Protein AF-A0A068TX64-F1 (afdb_monomer)

Organism: Coffea canephora (NCBI:txid49390)

Solvent-accessible surface area (backbone atoms only — not comparable to full-atom values): 6643 Å² total; per-residue (Å²): 138,82,92,82,82,86,78,78,76,77,75,73,79,72,78,75,86,74,87,42,71,70,55,46,55,48,47,52,52,33,27,55,75,42,72,25,77,84,64,37,46,38,65,58,41,45,63,66,58,66,49,86,90,59,48,49,66,61,39,42,62,49,50,53,53,52,45,54,50,45,71,77,55,39,82,64,64,81,78,73,66,66,94,55,57,65,58,58,55,48,50,54,51,44,55,49,48,51,54,55,49,57,58,62,76,74,108

InterPro domains:
  IPR001005 SANT/Myb domain [PF00249] (16-67)
  IPR006447 Myb domain, plants [TIGR01557] (14-70)
  IPR009057 Homedomain-like superfamily [SSF46689] (12-71)
  IPR046955 Myb family transcription factor PHR1-like [PTHR31499] (13-71)

Mean predicted aligned error: 12.8 Å

Foldseek 3Di:
DDDDDDPPPPPPVLPDDQCDPVNVVLLQVQQVVQVHLVSDQLVSSCVSSVDPSDDSVNSVVVSVVVVVCCVVPNPVVPPPDPVPVVVVSCVVVVVVVVVVVVVVVVD

Secondary structure (DSSP, 8-state):
--------------PPPP--HHHHHHHHHHHHHTTSTTT--HHHHHHHH--TT--HHHHHHHHHHHHHHHHHH-GGGGTS-GGGHHHHHHHHHHHHHHHHHHHHS--

Radius of gyration: 17.98 Å; Cα contacts (8 Å, |Δi|>4): 45; chains: 1; bounding box: 28×44×61 Å

Sequence (107 aa):
MEAKYGGQVQGKKKFRLKWTKLLHDCFVKAVNQLGGAYEATPKDIVKVMGIKEITTDHIKSYLQKYRLSQEVYGAAYTKAAWSGSRMMLEAIQEKEQRRNLARQMNG

Nearest PDB structures (foldseek):
  6j4r-assembly2_C  TM=9.899E-01  e=6.076E-05  Arabidopsis thaliana
  6j5b-assembly2_C  TM=9.929E-01  e=1.018E-04  Ara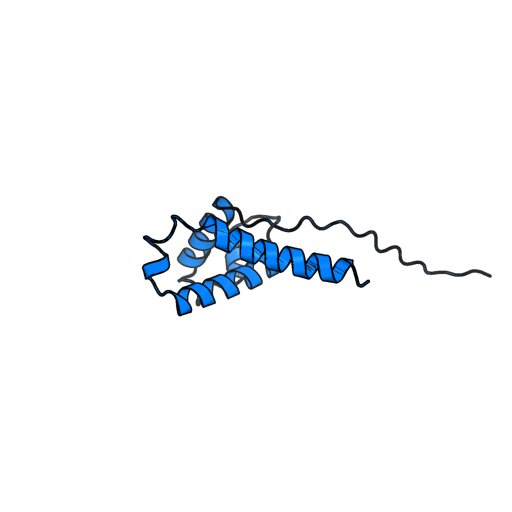bidopsis thaliana
  6j4k-assembly1_A  TM=9.930E-01  e=1.078E-04  Arabidopsis thaliana
  7d3t-assembly1_B  TM=9.830E-01  e=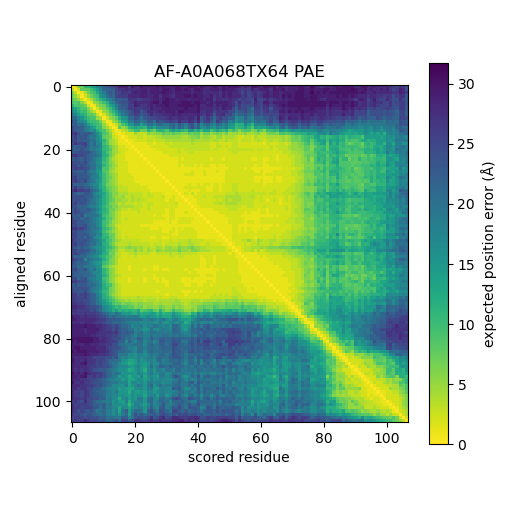1.520E-04  Oryza sativa Indica Group
  7e40-assembly1_A  TM=6.210E-01  e=3.842E-05  Oryza sativa Japonica Group

Structure (mmCIF, N/CA/C/O backbone):
data_AF-A0A068TX64-F1
#
_entry.id   AF-A0A068TX64-F1
#
loop_
_atom_site.group_PDB
_atom_site.id
_atom_site.type_symbol
_atom_site.label_atom_id
_atom_site.label_alt_id
_atom_site.label_comp_id
_atom_site.label_asym_id
_atom_site.label_entity_id
_atom_site.label_seq_id
_atom_site.pdbx_PDB_ins_code
_atom_site.Cartn_x
_atom_site.Cartn_y
_atom_site.Cartn_z
_atom_site.occupancy
_atom_site.B_iso_or_equiv
_atom_site.auth_seq_id
_atom_site.auth_comp_id
_atom_site.auth_asym_id
_atom_site.auth_atom_id
_atom_site.pdbx_PDB_model_num
ATOM 1 N N . MET A 1 1 ? -0.500 26.558 45.893 1.00 41.28 1 MET A N 1
ATOM 2 C CA . MET A 1 1 ? -1.458 26.629 44.768 1.00 41.28 1 MET A CA 1
ATOM 3 C C . MET A 1 1 ? -0.681 26.254 43.512 1.00 41.28 1 MET A C 1
ATOM 5 O O . MET A 1 1 ? 0.092 27.062 43.033 1.00 41.28 1 MET A O 1
ATOM 9 N N . GLU A 1 2 ? -0.447 24.962 43.305 1.00 38.19 2 GLU A N 1
ATOM 10 C CA . GLU A 1 2 ? -1.242 24.000 42.512 1.00 38.19 2 GLU A CA 1
ATOM 11 C C . GLU A 1 2 ? -0.746 23.938 41.052 1.00 38.19 2 GLU A C 1
ATOM 13 O O . GLU A 1 2 ? -0.898 24.877 40.279 1.00 38.19 2 GLU A O 1
ATOM 18 N N . ALA A 1 3 ? -0.115 22.812 40.707 1.00 47.00 3 ALA A N 1
ATOM 19 C CA . ALA A 1 3 ? 0.340 22.466 39.368 1.00 47.00 3 ALA A CA 1
ATOM 20 C C . ALA A 1 3 ? -0.839 21.963 38.517 1.00 47.00 3 ALA A C 1
ATOM 22 O O . ALA A 1 3 ? -1.517 21.021 38.918 1.00 47.00 3 ALA A O 1
ATOM 23 N N . LYS A 1 4 ? -1.064 22.551 37.337 1.00 63.91 4 LYS A N 1
ATOM 24 C CA . LYS A 1 4 ? -1.959 22.060 36.266 1.00 63.91 4 LYS A CA 1
ATOM 25 C C . LYS A 1 4 ? -1.260 22.472 34.967 1.00 63.91 4 LYS A C 1
ATOM 27 O O . LYS A 1 4 ? -0.972 23.647 34.812 1.00 63.91 4 LYS A O 1
ATOM 32 N N . TYR A 1 5 ? -0.770 21.594 34.097 1.00 42.03 5 TYR A N 1
ATOM 33 C CA . TYR A 1 5 ? -1.508 20.594 33.337 1.00 42.03 5 TYR A CA 1
ATOM 34 C C . TYR A 1 5 ? -0.609 19.390 33.009 1.00 42.03 5 TYR A C 1
ATOM 36 O O . TYR A 1 5 ? 0.245 19.453 32.126 1.00 42.03 5 TYR A O 1
ATOM 44 N N . GLY A 1 6 ? -0.843 18.264 33.681 1.00 42.38 6 GLY A N 1
ATOM 45 C CA . GLY A 1 6 ? -0.431 16.955 33.184 1.00 42.38 6 GLY A CA 1
ATOM 46 C C . GLY A 1 6 ? -1.355 16.547 32.041 1.00 42.38 6 GLY A C 1
ATOM 47 O O . GLY A 1 6 ? -2.450 16.040 32.271 1.00 42.38 6 GLY A O 1
ATOM 48 N N . GLY A 1 7 ? -0.936 16.787 30.800 1.00 40.47 7 GLY A N 1
ATOM 49 C CA . GLY A 1 7 ? -1.597 16.232 29.624 1.00 40.47 7 GLY A CA 1
ATOM 50 C C . GLY A 1 7 ? -1.255 14.751 29.491 1.00 40.47 7 GLY A C 1
ATOM 51 O O . GLY A 1 7 ? -0.298 14.397 28.809 1.00 40.47 7 GLY A O 1
ATOM 52 N N . GLN A 1 8 ? -2.026 13.876 30.141 1.00 41.09 8 GLN A N 1
ATOM 53 C CA . GLN A 1 8 ? -1.998 12.444 29.851 1.00 41.09 8 GLN A CA 1
ATOM 54 C C . GLN A 1 8 ? -2.488 12.220 28.414 1.00 41.09 8 GLN A C 1
ATOM 56 O O . GLN A 1 8 ? -3.678 12.030 28.164 1.00 41.09 8 GLN A O 1
ATOM 61 N N . VAL A 1 9 ? -1.568 12.211 27.449 1.00 48.00 9 VAL A N 1
ATOM 62 C CA . VAL A 1 9 ? -1.815 11.605 26.139 1.00 48.00 9 VAL A CA 1
ATOM 63 C C . VAL A 1 9 ? -1.925 10.098 26.352 1.00 48.00 9 VAL A C 1
ATOM 65 O O . VAL A 1 9 ? -0.947 9.359 26.277 1.00 48.00 9 VAL A O 1
ATOM 68 N N . GLN A 1 10 ? -3.132 9.627 26.674 1.00 44.09 10 GLN A N 1
ATOM 69 C CA . GLN A 1 10 ? -3.446 8.204 26.635 1.00 44.09 10 GLN A CA 1
ATOM 70 C C . GLN A 1 10 ? -3.222 7.721 25.203 1.00 44.09 10 GLN A C 1
ATOM 72 O O . GLN A 1 10 ? -4.056 7.901 24.313 1.00 44.09 10 GLN A O 1
ATOM 77 N N . GLY A 1 11 ? -2.048 7.131 24.986 1.00 51.81 11 GLY A N 1
ATOM 78 C CA . GLY A 1 11 ? -1.673 6.456 23.763 1.00 51.81 11 GLY A CA 1
ATOM 79 C C . GLY A 1 11 ? -2.646 5.319 23.498 1.00 51.81 11 GLY A C 1
ATOM 80 O O . GLY A 1 11 ? -2.419 4.181 23.907 1.00 51.81 11 GLY A O 1
ATOM 81 N N . LYS A 1 12 ? -3.726 5.614 22.767 1.00 51.81 12 LYS A N 1
ATOM 82 C CA . LYS A 1 12 ? -4.461 4.600 22.017 1.00 51.81 12 LYS A CA 1
ATOM 83 C C . LYS A 1 12 ? -3.421 3.960 21.111 1.00 51.81 12 LYS A C 1
ATOM 85 O O . LYS A 1 12 ? -3.001 4.580 20.136 1.00 51.81 12 LYS A O 1
ATOM 90 N N . LYS A 1 13 ? -2.957 2.759 21.471 1.00 53.19 13 LYS A N 1
ATOM 91 C CA . LYS A 1 13 ? -2.094 1.916 20.637 1.00 53.19 13 LYS A CA 1
ATOM 92 C C . LYS A 1 13 ? -2.830 1.710 19.314 1.00 53.19 13 LYS A C 1
ATOM 94 O O . LYS A 1 13 ? -3.649 0.806 19.188 1.00 53.19 13 LYS A O 1
ATOM 99 N N . LYS A 1 14 ? -2.617 2.621 18.360 1.00 57.78 14 LYS A N 1
ATOM 100 C CA . LYS A 1 14 ? -3.261 2.605 17.051 1.00 57.78 14 LYS A CA 1
ATOM 101 C C . LYS A 1 14 ? -2.736 1.344 16.382 1.00 57.78 14 LYS A C 1
ATOM 103 O O . LYS A 1 14 ? -1.551 1.271 16.057 1.00 57.78 14 LYS A O 1
ATOM 108 N N . PHE A 1 15 ? -3.577 0.313 16.314 1.00 67.25 15 PHE A N 1
ATOM 109 C CA . PHE A 1 15 ? -3.193 -0.967 15.738 1.00 67.25 15 PHE A CA 1
ATOM 110 C C . PHE A 1 15 ? -2.658 -0.696 14.337 1.00 67.25 15 PHE A C 1
ATOM 112 O O . PHE A 1 15 ? -3.327 -0.077 13.510 1.00 67.25 15 PHE A O 1
ATOM 119 N N . ARG A 1 16 ? -1.404 -1.078 14.100 1.00 75.88 16 ARG A N 1
ATOM 120 C CA . ARG A 1 16 ? -0.778 -0.837 12.807 1.00 75.88 16 ARG A CA 1
ATOM 121 C C . ARG A 1 16 ? -1.473 -1.702 11.769 1.00 75.88 16 ARG A C 1
ATOM 123 O O . ARG A 1 16 ? -1.554 -2.917 11.954 1.00 75.88 16 ARG A O 1
ATOM 130 N N . LEU A 1 17 ? -1.910 -1.082 10.677 1.00 82.50 17 LEU A N 1
ATOM 131 C CA . LEU A 1 17 ? -2.455 -1.797 9.533 1.00 82.50 17 LEU A CA 1
ATOM 132 C C . LEU A 1 17 ? -1.457 -2.869 9.068 1.00 82.50 17 LEU A C 1
ATOM 134 O O . LEU A 1 17 ? -0.259 -2.611 8.916 1.00 82.50 17 LEU A O 1
ATOM 138 N N . LYS A 1 18 ? -1.959 -4.086 8.863 1.00 82.75 18 LYS A N 1
ATOM 139 C CA . LYS A 1 18 ? -1.212 -5.171 8.229 1.00 82.75 18 LYS A CA 1
ATOM 140 C C . LYS A 1 18 ? -1.689 -5.283 6.788 1.00 82.75 18 LYS A C 1
ATOM 142 O O . LYS A 1 18 ? -2.866 -5.545 6.554 1.00 82.75 18 LYS A O 1
ATOM 147 N N . TRP A 1 19 ? -0.775 -5.110 5.839 1.00 81.31 19 TRP A N 1
ATOM 148 C CA . TRP A 1 19 ? -1.041 -5.357 4.425 1.00 81.31 19 TRP A CA 1
ATOM 149 C C . TRP A 1 19 ? -1.121 -6.861 4.165 1.00 81.31 19 TRP A C 1
ATOM 151 O O . TRP A 1 19 ? -0.125 -7.511 3.860 1.00 81.31 19 TRP A O 1
ATOM 161 N N . THR A 1 20 ? -2.311 -7.429 4.359 1.00 84.56 20 THR A N 1
ATOM 162 C CA . THR A 1 20 ? -2.596 -8.828 4.021 1.00 84.56 20 THR A CA 1
ATOM 163 C C . THR A 1 20 ? -2.702 -8.999 2.507 1.00 84.56 20 THR A C 1
ATOM 165 O O . THR A 1 20 ? -2.905 -8.028 1.776 1.00 84.56 20 THR A O 1
ATOM 168 N N . LYS A 1 21 ? -2.626 -10.248 2.027 1.00 80.06 21 LYS A N 1
ATOM 169 C CA . LYS A 1 21 ? -2.819 -10.555 0.603 1.00 80.06 21 LYS A CA 1
ATOM 170 C C . LYS A 1 21 ? -4.147 -10.002 0.076 1.00 80.06 21 LYS A C 1
ATOM 172 O O . LYS A 1 21 ? -4.166 -9.359 -0.962 1.00 80.06 21 LYS A O 1
ATOM 177 N N . LEU A 1 22 ? -5.234 -10.188 0.826 1.00 82.31 22 LEU A N 1
ATOM 178 C CA . LEU A 1 22 ? -6.552 -9.682 0.442 1.00 82.31 22 LEU A CA 1
ATOM 179 C C . LEU A 1 22 ? -6.559 -8.151 0.306 1.00 82.31 22 LEU A C 1
ATOM 181 O O . LEU A 1 22 ? -7.114 -7.614 -0.647 1.00 82.31 22 LEU A O 1
ATOM 185 N N . LEU A 1 23 ? -5.903 -7.450 1.235 1.00 87.06 23 LEU A N 1
ATOM 186 C CA . LEU A 1 23 ? -5.814 -5.992 1.210 1.00 87.06 23 LEU A CA 1
ATOM 187 C C . LEU A 1 23 ? -5.017 -5.486 0.008 1.00 87.06 23 LEU A C 1
ATOM 189 O O . LEU A 1 23 ? -5.398 -4.502 -0.624 1.00 87.06 23 LEU A O 1
ATOM 193 N N . HIS A 1 24 ? -3.928 -6.184 -0.310 1.00 87.56 24 HIS A N 1
ATOM 194 C CA . HIS A 1 24 ? -3.125 -5.926 -1.495 1.00 87.56 24 HIS A CA 1
ATOM 195 C C . HIS A 1 24 ? -3.922 -6.166 -2.782 1.00 87.56 24 HIS A C 1
ATOM 197 O O . HIS A 1 24 ? -3.930 -5.304 -3.654 1.00 87.56 24 HIS A O 1
ATOM 203 N N . ASP A 1 25 ? -4.638 -7.287 -2.890 1.00 86.12 25 ASP A N 1
ATOM 204 C CA . ASP A 1 25 ? -5.446 -7.607 -4.071 1.00 86.12 25 ASP A CA 1
ATOM 205 C C . ASP A 1 25 ? -6.524 -6.529 -4.305 1.00 86.12 25 ASP A C 1
ATOM 207 O O . ASP A 1 25 ? -6.733 -6.088 -5.437 1.00 86.12 25 ASP A O 1
ATOM 211 N N . CYS A 1 26 ? -7.170 -6.043 -3.237 1.00 91.00 26 CYS A N 1
ATOM 212 C CA . CYS A 1 26 ? -8.097 -4.910 -3.307 1.00 91.00 26 CYS A CA 1
ATOM 213 C C . CYS A 1 26 ? -7.402 -3.611 -3.742 1.00 91.00 26 CYS A C 1
ATOM 215 O O . CYS A 1 26 ? -7.938 -2.883 -4.575 1.00 91.00 26 CYS A O 1
ATOM 217 N N . PHE A 1 27 ? -6.206 -3.333 -3.218 1.00 91.88 27 PHE A N 1
ATOM 218 C CA . PHE A 1 27 ? -5.407 -2.174 -3.615 1.00 91.88 27 PHE A CA 1
ATOM 219 C C . PHE A 1 27 ? -5.034 -2.220 -5.103 1.00 91.88 27 PHE A C 1
ATOM 221 O O . PHE A 1 27 ? -5.247 -1.238 -5.806 1.00 91.88 27 PHE A O 1
ATOM 228 N N . VAL A 1 28 ? -4.539 -3.352 -5.612 1.00 90.69 28 VAL A N 1
ATOM 229 C CA . VAL A 1 28 ? -4.165 -3.501 -7.029 1.00 90.69 28 VAL A CA 1
ATOM 230 C C . VAL A 1 28 ? -5.385 -3.348 -7.930 1.00 90.69 28 VAL A C 1
ATOM 232 O O . VAL A 1 28 ? -5.312 -2.651 -8.940 1.00 90.69 28 VAL A O 1
ATOM 235 N N . LYS A 1 29 ? -6.529 -3.931 -7.550 1.00 92.88 29 LYS A N 1
ATOM 236 C CA . LYS A 1 29 ? -7.795 -3.720 -8.268 1.00 92.88 29 LYS A CA 1
ATOM 237 C C . LYS A 1 29 ? -8.171 -2.240 -8.317 1.00 92.88 29 LYS A C 1
ATOM 239 O O . LYS A 1 29 ? -8.483 -1.751 -9.397 1.00 92.88 29 LYS A O 1
ATOM 244 N N . ALA A 1 30 ? -8.093 -1.532 -7.190 1.00 95.62 30 ALA A N 1
ATOM 245 C CA . ALA A 1 30 ? -8.385 -0.102 -7.132 1.00 95.62 30 ALA A CA 1
ATOM 246 C C . ALA A 1 30 ? -7.420 0.722 -8.000 1.00 95.62 30 ALA A C 1
ATOM 248 O O . ALA A 1 30 ? -7.858 1.571 -8.766 1.00 95.62 30 ALA A O 1
ATOM 249 N N . VAL A 1 31 ? -6.117 0.436 -7.944 1.00 93.31 31 VAL A N 1
ATOM 250 C CA . VAL A 1 31 ? -5.107 1.102 -8.782 1.00 93.31 31 VAL A CA 1
ATOM 251 C C . VAL A 1 31 ? -5.374 0.868 -10.269 1.00 93.31 31 VAL A C 1
ATOM 253 O O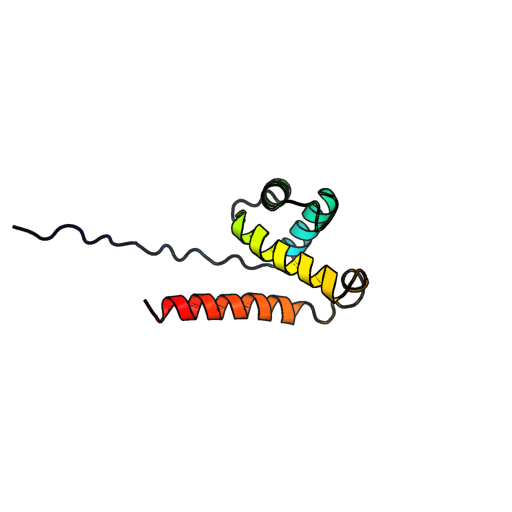 . VAL A 1 31 ? -5.325 1.812 -11.050 1.00 93.31 31 VAL A O 1
ATOM 256 N N . ASN A 1 32 ? -5.703 -0.362 -10.665 1.00 91.94 32 ASN A N 1
ATOM 257 C CA . ASN A 1 32 ? -6.008 -0.686 -12.059 1.00 91.94 32 ASN A CA 1
ATOM 258 C C . ASN A 1 32 ? -7.298 -0.005 -12.542 1.00 91.94 32 ASN A C 1
ATOM 260 O O . ASN A 1 32 ? -7.344 0.464 -13.674 1.00 91.94 32 ASN A O 1
ATOM 264 N N . GLN A 1 33 ? -8.324 0.094 -11.689 1.00 95.25 33 GLN A N 1
ATOM 265 C CA . GLN A 1 33 ? -9.556 0.836 -11.998 1.00 95.25 33 GLN A CA 1
ATOM 266 C C . GLN A 1 33 ? -9.311 2.337 -12.188 1.00 95.25 33 GLN A C 1
ATOM 268 O O . GLN A 1 33 ? -10.031 2.983 -12.940 1.00 95.25 33 GLN A O 1
ATOM 273 N N . LEU A 1 34 ? -8.290 2.883 -11.527 1.00 96.12 34 LEU A N 1
ATOM 274 C CA . LEU A 1 34 ? -7.912 4.294 -11.592 1.00 96.12 34 LEU A CA 1
ATOM 275 C C . LEU A 1 34 ? -6.862 4.594 -12.676 1.00 96.12 34 LEU A C 1
ATOM 277 O O . LEU A 1 34 ? -6.223 5.637 -12.622 1.00 96.12 34 LEU A O 1
ATOM 281 N N . GLY A 1 35 ? -6.654 3.694 -13.643 1.00 92.88 35 GLY A N 1
ATOM 282 C CA . GLY A 1 35 ? -5.740 3.927 -14.770 1.00 92.88 35 GLY A CA 1
ATOM 283 C C . GLY A 1 35 ? -4.278 3.549 -14.512 1.00 92.88 35 GLY A C 1
ATOM 284 O O . GLY A 1 35 ? -3.416 3.815 -15.344 1.00 92.88 35 GLY A O 1
ATOM 285 N N . GLY A 1 36 ? -3.980 2.886 -13.392 1.00 89.88 36 GLY A N 1
ATOM 286 C CA . GLY A 1 36 ? -2.650 2.365 -13.079 1.00 89.88 36 GLY A CA 1
ATOM 287 C C . GLY A 1 36 ? -1.909 3.148 -11.995 1.00 89.88 36 GLY A C 1
ATOM 288 O O . GLY A 1 36 ? -2.433 4.070 -11.373 1.00 89.88 36 GLY A O 1
ATOM 289 N N . ALA A 1 37 ? -0.668 2.733 -11.715 1.00 88.38 37 ALA A N 1
ATOM 290 C CA . ALA A 1 37 ? 0.075 3.169 -10.530 1.00 88.38 37 ALA A CA 1
ATOM 291 C C . ALA A 1 37 ? 0.286 4.688 -10.458 1.00 88.38 37 ALA A C 1
ATOM 293 O O . ALA A 1 37 ? 0.274 5.243 -9.358 1.00 88.38 37 ALA A O 1
ATOM 294 N N . TYR A 1 38 ? 0.496 5.348 -11.598 1.00 91.56 38 TYR A N 1
ATOM 295 C CA . TYR A 1 38 ? 0.823 6.775 -11.675 1.00 91.56 38 TYR A CA 1
ATOM 296 C C . TYR A 1 38 ? -0.423 7.671 -11.714 1.00 91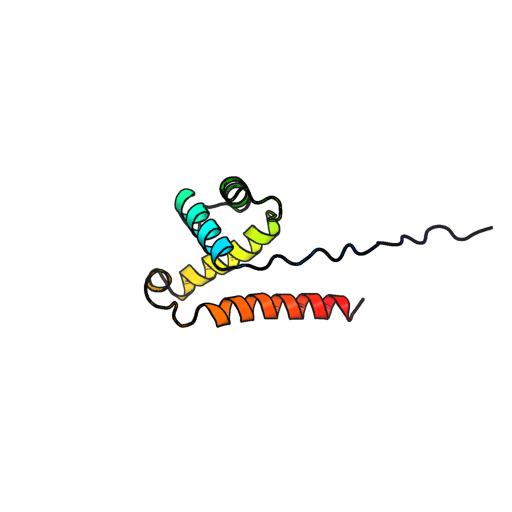.56 38 TYR A C 1
ATOM 298 O O . TYR A 1 38 ? -0.404 8.720 -11.073 1.00 91.56 38 TYR A O 1
ATOM 306 N N . GLU A 1 39 ? -1.513 7.195 -12.319 1.00 93.69 39 GLU A N 1
ATOM 307 C CA . GLU A 1 39 ? -2.804 7.897 -12.391 1.00 93.69 39 GLU A CA 1
ATOM 308 C C . GLU A 1 39 ? -3.589 7.817 -11.073 1.00 93.69 39 GLU A C 1
ATOM 310 O O . GLU A 1 39 ? -4.235 8.775 -10.648 1.00 93.69 39 GLU A O 1
ATOM 315 N N . ALA A 1 40 ? -3.489 6.691 -10.361 1.00 94.69 40 ALA A N 1
ATOM 316 C CA . ALA A 1 40 ? -4.212 6.500 -9.114 1.00 94.69 40 ALA A CA 1
ATOM 317 C C . ALA A 1 40 ? -3.725 7.460 -8.011 1.00 94.69 40 ALA A C 1
ATOM 319 O O . ALA A 1 40 ? -2.537 7.490 -7.670 1.00 94.69 40 ALA A O 1
ATOM 320 N N . THR A 1 41 ? -4.647 8.197 -7.380 1.00 95.38 41 THR A N 1
ATOM 321 C CA . THR A 1 41 ? -4.338 9.042 -6.215 1.00 95.38 41 THR A CA 1
ATOM 322 C C . THR A 1 41 ? -4.649 8.319 -4.898 1.00 95.38 41 THR A C 1
ATOM 324 O O . THR A 1 41 ? -5.579 7.510 -4.833 1.00 95.38 41 THR A O 1
ATOM 327 N N . PRO A 1 42 ? -3.940 8.618 -3.788 1.00 93.94 42 PRO A N 1
ATOM 328 C CA . PRO A 1 42 ? -4.229 7.982 -2.505 1.00 93.94 42 PRO A CA 1
ATOM 329 C C . PRO A 1 42 ? -5.664 8.183 -2.007 1.00 93.94 42 PRO A C 1
ATOM 331 O O . PRO A 1 42 ? -6.207 7.295 -1.358 1.00 93.94 42 PRO A O 1
ATOM 334 N N . LYS A 1 43 ? -6.279 9.337 -2.296 1.00 96.19 43 LYS A N 1
ATOM 335 C CA . LYS A 1 43 ? -7.662 9.627 -1.890 1.00 96.19 43 LYS A CA 1
ATOM 336 C C . LYS A 1 43 ? -8.655 8.756 -2.654 1.00 96.19 43 LYS A C 1
ATOM 338 O O . LYS A 1 43 ? -9.543 8.169 -2.038 1.00 96.19 43 LYS A O 1
ATOM 343 N N . ASP A 1 44 ? -8.464 8.628 -3.962 1.00 96.50 44 ASP A N 1
ATOM 344 C CA . ASP A 1 44 ? -9.363 7.849 -4.812 1.00 96.50 44 ASP A CA 1
ATOM 345 C C . ASP A 1 44 ? -9.251 6.355 -4.513 1.00 96.50 44 ASP A C 1
ATOM 347 O O . ASP A 1 44 ? -10.264 5.672 -4.406 1.00 96.50 44 ASP A O 1
ATOM 351 N N . ILE A 1 45 ? -8.041 5.856 -4.246 1.00 95.75 45 ILE A N 1
ATOM 352 C CA . ILE A 1 45 ? -7.835 4.460 -3.839 1.00 95.75 45 ILE A CA 1
ATOM 353 C C . ILE A 1 45 ? -8.562 4.153 -2.521 1.00 95.75 45 ILE A C 1
ATOM 355 O O . ILE A 1 45 ? -9.215 3.118 -2.429 1.00 95.75 45 ILE A O 1
ATOM 359 N N . VAL A 1 46 ? -8.503 5.034 -1.509 1.00 94.50 46 VAL A N 1
ATOM 360 C CA . VAL A 1 46 ? -9.273 4.839 -0.260 1.00 94.50 46 VAL A CA 1
ATOM 361 C C . VAL A 1 46 ? -10.770 4.764 -0.555 1.00 94.50 46 VAL A C 1
ATOM 363 O O . VAL A 1 46 ? -11.451 3.880 -0.035 1.00 94.50 46 VAL A O 1
ATOM 366 N N . LYS A 1 47 ? -11.273 5.664 -1.407 1.00 95.31 47 LYS A N 1
ATOM 367 C CA . LYS A 1 47 ? -12.689 5.712 -1.788 1.00 95.31 47 LYS A CA 1
ATOM 368 C C . LYS A 1 47 ? -13.132 4.430 -2.495 1.00 95.31 47 LYS A C 1
ATOM 370 O O . LYS A 1 47 ? -14.191 3.907 -2.171 1.00 95.31 47 LYS A O 1
ATOM 375 N N . VAL A 1 48 ? -12.316 3.915 -3.416 1.00 95.81 48 VAL A N 1
ATOM 376 C CA . VAL A 1 48 ? -12.594 2.672 -4.153 1.00 95.81 48 VAL A CA 1
ATOM 377 C C . VAL A 1 48 ? -12.484 1.443 -3.247 1.00 95.81 48 VAL A C 1
ATOM 379 O O . VAL A 1 48 ? -13.301 0.534 -3.352 1.00 95.81 48 VAL A O 1
ATOM 382 N N . MET A 1 49 ? -11.508 1.404 -2.333 1.00 93.38 49 MET A N 1
ATOM 383 C CA . MET A 1 49 ? -11.352 0.283 -1.400 1.00 93.38 49 MET A CA 1
ATOM 384 C C . MET A 1 49 ? -12.462 0.239 -0.342 1.00 93.38 49 MET A C 1
ATOM 386 O O . MET A 1 49 ? -12.803 -0.849 0.109 1.00 93.38 49 MET A O 1
ATOM 390 N N . GLY A 1 50 ? -13.008 1.386 0.078 1.00 92.56 50 GLY A N 1
ATOM 391 C CA . GLY A 1 50 ? -14.166 1.457 0.980 1.00 92.56 50 GLY A CA 1
ATOM 392 C C . GLY A 1 50 ? -13.941 0.894 2.393 1.00 92.56 50 GLY A C 1
ATOM 393 O O . GLY A 1 50 ? -14.903 0.667 3.122 1.00 92.56 50 GLY A O 1
ATOM 394 N N . ILE A 1 51 ? -12.689 0.653 2.797 1.00 90.44 51 ILE A N 1
ATOM 395 C CA . ILE A 1 51 ? -12.340 0.044 4.090 1.00 90.44 51 ILE A CA 1
ATOM 396 C C . ILE A 1 51 ? -12.114 1.140 5.132 1.00 90.44 51 ILE A C 1
ATOM 398 O O . ILE A 1 51 ? -11.193 1.948 5.004 1.00 90.44 51 ILE A O 1
ATOM 402 N N . LYS A 1 52 ? -12.927 1.139 6.193 1.00 85.94 52 LYS A N 1
ATOM 403 C CA . LYS A 1 52 ? -12.952 2.177 7.240 1.00 85.94 52 LYS A CA 1
ATOM 404 C C . LYS A 1 52 ? -11.634 2.297 8.012 1.00 85.94 52 LYS A C 1
ATOM 406 O O . LYS A 1 52 ? -11.277 3.376 8.479 1.00 85.94 52 LYS A O 1
ATOM 411 N N . GLU A 1 53 ? -10.911 1.194 8.158 1.00 85.94 53 GLU A N 1
ATOM 412 C CA . GLU A 1 53 ? -9.652 1.107 8.902 1.00 85.94 53 GLU A CA 1
ATOM 413 C C . GLU A 1 53 ? -8.434 1.534 8.063 1.00 85.94 53 GLU A C 1
ATOM 415 O O . GLU A 1 53 ? -7.334 1.723 8.598 1.00 85.94 53 GLU A O 1
ATOM 420 N N . ILE A 1 54 ? -8.609 1.709 6.749 1.00 88.31 54 ILE A N 1
ATOM 421 C CA . ILE A 1 54 ? -7.579 2.247 5.865 1.00 88.31 54 ILE A CA 1
ATOM 422 C C . ILE A 1 54 ? -7.689 3.768 5.821 1.00 88.31 54 ILE A C 1
ATOM 424 O O . ILE A 1 54 ? -8.743 4.340 5.573 1.00 88.31 54 ILE A O 1
ATOM 428 N N . THR A 1 55 ? -6.548 4.431 5.991 1.00 89.69 55 THR A N 1
ATOM 429 C CA . THR A 1 55 ? -6.423 5.876 5.828 1.00 89.69 55 THR A CA 1
ATOM 430 C C . THR A 1 55 ? -5.623 6.199 4.572 1.00 89.69 55 THR A C 1
ATOM 432 O O . THR A 1 55 ? -4.878 5.367 4.045 1.00 89.69 55 THR A O 1
ATOM 435 N N . THR A 1 56 ? -5.714 7.448 4.122 1.00 90.06 56 THR A N 1
ATOM 436 C CA . THR A 1 56 ? -4.919 7.966 3.002 1.00 90.06 56 THR A CA 1
ATOM 437 C C . THR A 1 56 ? -3.415 7.847 3.234 1.00 90.06 56 THR A C 1
ATOM 439 O O . THR A 1 56 ? -2.681 7.653 2.273 1.00 90.06 56 THR A O 1
ATOM 442 N N . ASP A 1 57 ? -2.943 7.909 4.482 1.00 86.62 57 ASP A N 1
ATOM 443 C CA . ASP A 1 57 ? -1.517 7.768 4.814 1.00 86.62 57 ASP A CA 1
ATOM 444 C C . ASP A 1 57 ? -1.013 6.334 4.607 1.00 86.62 57 ASP A C 1
ATOM 446 O O . ASP A 1 57 ? 0.085 6.119 4.077 1.00 86.62 57 ASP A O 1
ATOM 450 N N . HIS A 1 58 ? -1.837 5.341 4.970 1.00 86.56 58 HIS A N 1
ATOM 451 C CA . HIS A 1 58 ? -1.551 3.936 4.679 1.00 86.56 58 HIS A CA 1
ATOM 452 C C . HIS A 1 58 ? -1.437 3.719 3.168 1.00 86.56 58 HIS A C 1
ATOM 454 O O . HIS A 1 58 ? -0.476 3.109 2.707 1.00 86.56 58 HIS A O 1
ATOM 460 N N . ILE A 1 59 ? -2.368 4.281 2.391 1.00 92.69 59 ILE A N 1
ATOM 461 C CA . ILE A 1 59 ? -2.332 4.183 0.930 1.00 92.69 59 ILE A CA 1
ATOM 462 C C . ILE A 1 59 ? -1.146 4.938 0.338 1.00 92.69 59 ILE A C 1
ATOM 464 O O . ILE A 1 59 ? -0.454 4.389 -0.506 1.00 92.69 59 ILE A O 1
ATOM 468 N N . LYS A 1 60 ? -0.871 6.169 0.774 1.00 90.00 60 LYS A N 1
ATOM 469 C CA . LYS A 1 60 ? 0.220 6.998 0.241 1.00 90.00 60 LYS A CA 1
ATOM 470 C C . LYS A 1 60 ? 1.566 6.287 0.361 1.00 90.00 60 LYS A C 1
ATOM 472 O O . LYS A 1 60 ? 2.291 6.172 -0.624 1.00 90.00 60 LYS A O 1
ATOM 477 N N . SER A 1 61 ? 1.875 5.784 1.556 1.00 86.00 61 SER A N 1
ATOM 478 C CA . SER A 1 61 ? 3.124 5.057 1.814 1.00 86.00 61 SER A CA 1
ATOM 479 C C . SER A 1 61 ? 3.215 3.737 1.040 1.00 86.00 61 SER A C 1
ATOM 481 O O . SER A 1 61 ? 4.300 3.364 0.592 1.00 86.00 61 SER A O 1
ATOM 483 N N . TYR A 1 62 ? 2.093 3.042 0.844 1.00 87.19 62 TYR A N 1
ATOM 484 C CA . TYR A 1 62 ? 2.058 1.790 0.091 1.00 87.19 62 TYR A CA 1
ATOM 485 C C . TYR A 1 62 ? 2.160 2.011 -1.423 1.00 87.19 62 TY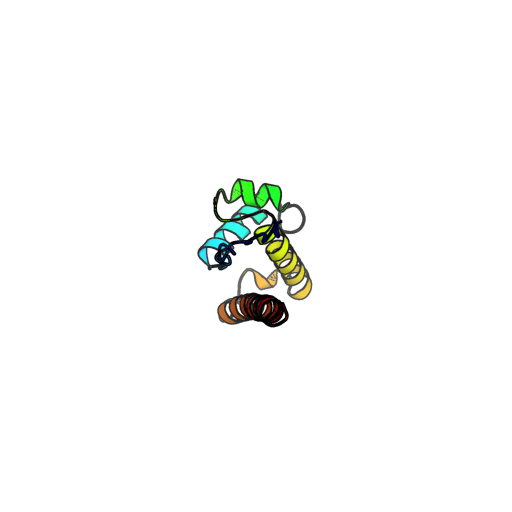R A C 1
ATOM 487 O O . TYR A 1 62 ? 2.963 1.364 -2.091 1.00 87.19 62 TYR A O 1
ATOM 495 N N . LEU A 1 63 ? 1.430 2.993 -1.951 1.00 91.06 63 LEU A N 1
ATOM 496 C CA . LEU A 1 63 ? 1.449 3.398 -3.354 1.00 91.06 63 LEU A CA 1
ATOM 497 C C . LEU A 1 63 ? 2.830 3.894 -3.784 1.00 91.06 63 LEU A C 1
ATOM 499 O O . LEU A 1 63 ? 3.285 3.558 -4.873 1.00 91.06 63 LEU A O 1
ATOM 503 N N . GLN A 1 64 ? 3.531 4.635 -2.921 1.00 86.19 64 GLN A N 1
ATOM 504 C CA . GLN A 1 64 ? 4.908 5.050 -3.184 1.00 86.19 64 GLN A CA 1
ATOM 505 C C . GLN 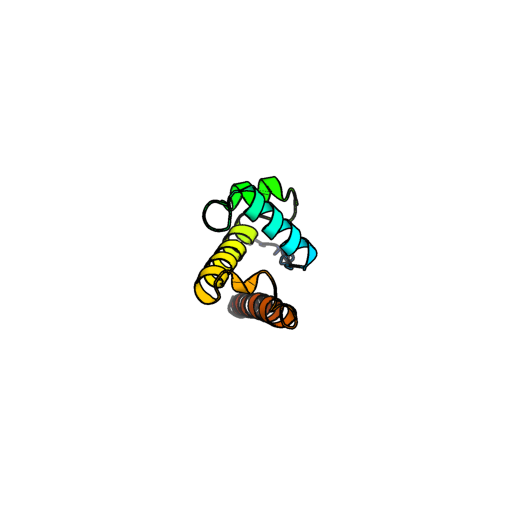A 1 64 ? 5.825 3.840 -3.410 1.00 86.19 64 GLN A C 1
ATOM 507 O O . GLN A 1 64 ? 6.548 3.792 -4.401 1.00 86.19 64 GLN A O 1
ATOM 512 N N . LYS A 1 65 ? 5.766 2.835 -2.526 1.00 81.44 65 LYS A N 1
ATOM 513 C CA . LYS A 1 65 ? 6.562 1.603 -2.668 1.00 81.44 65 LYS A CA 1
ATOM 514 C C . LYS A 1 65 ? 6.150 0.802 -3.902 1.00 81.44 65 LYS A C 1
ATOM 516 O O . LYS A 1 65 ? 7.013 0.271 -4.592 1.00 81.44 65 LYS A O 1
ATOM 521 N N . TYR A 1 66 ? 4.850 0.748 -4.188 1.00 84.62 66 TYR A N 1
ATOM 522 C CA . TYR A 1 66 ? 4.310 0.069 -5.362 1.00 84.62 66 TYR A CA 1
ATOM 523 C C . TYR A 1 66 ? 4.840 0.679 -6.668 1.00 84.62 66 TYR A C 1
ATOM 525 O O . TYR A 1 66 ? 5.331 -0.057 -7.520 1.00 84.62 66 TYR A O 1
ATOM 533 N N . ARG A 1 67 ? 4.847 2.012 -6.798 1.00 88.00 67 ARG A N 1
ATOM 534 C CA . ARG A 1 67 ? 5.424 2.716 -7.961 1.00 88.00 67 ARG A CA 1
ATOM 535 C C . ARG A 1 67 ? 6.908 2.400 -8.147 1.00 88.00 67 ARG A C 1
ATOM 537 O O . ARG A 1 67 ? 7.299 1.965 -9.221 1.00 88.00 67 ARG A O 1
ATOM 544 N N . LEU A 1 68 ? 7.702 2.514 -7.080 1.00 81.69 68 LEU A N 1
ATOM 545 C CA . LEU A 1 68 ? 9.134 2.187 -7.120 1.00 81.69 68 LEU A CA 1
ATOM 546 C C . LEU A 1 68 ? 9.381 0.728 -7.533 1.00 81.69 68 LEU A C 1
ATOM 548 O O . LEU A 1 68 ? 10.319 0.440 -8.266 1.00 81.69 68 LEU A O 1
ATOM 552 N N . SER A 1 69 ? 8.528 -0.205 -7.098 1.00 72.25 69 SER A N 1
ATOM 553 C CA . SER A 1 69 ? 8.652 -1.610 -7.505 1.00 72.25 69 SER A CA 1
ATOM 554 C C . SER A 1 69 ? 8.370 -1.832 -8.994 1.00 72.25 69 SER A C 1
ATOM 556 O O . SER A 1 69 ? 9.025 -2.671 -9.609 1.00 72.25 69 SER A O 1
ATOM 558 N N . GLN A 1 70 ? 7.445 -1.063 -9.580 1.00 72.19 70 GLN A N 1
ATOM 559 C CA . GLN A 1 70 ? 7.155 -1.132 -11.014 1.00 72.19 70 GLN A CA 1
ATOM 560 C C . GLN A 1 70 ? 8.286 -0.545 -11.861 1.00 72.19 70 GLN A C 1
ATOM 562 O O . GLN A 1 70 ? 8.560 -1.057 -12.941 1.00 72.19 70 GLN A O 1
ATOM 567 N N . GLU A 1 71 ? 8.966 0.481 -11.354 1.00 71.12 71 GLU A N 1
ATOM 568 C CA . GLU A 1 71 ? 10.113 1.104 -12.016 1.00 71.12 71 GLU A CA 1
ATOM 569 C C . GLU A 1 71 ? 11.356 0.198 -11.999 1.00 71.12 71 GLU A C 1
ATOM 571 O O . GLU A 1 71 ? 12.028 0.054 -13.015 1.00 71.12 71 GLU A O 1
ATOM 576 N N . VAL A 1 72 ? 11.631 -0.473 -10.873 1.00 63.12 72 VAL A N 1
ATOM 577 C CA . VAL A 1 72 ? 12.835 -1.312 -10.708 1.00 63.12 72 VAL A CA 1
ATOM 578 C C . VAL A 1 72 ? 12.716 -2.678 -11.397 1.00 63.12 72 VAL A C 1
ATOM 580 O O . VAL A 1 72 ? 13.712 -3.183 -11.908 1.00 63.12 72 VAL A O 1
ATOM 583 N N . TYR A 1 73 ? 11.528 -3.294 -11.418 1.00 56.28 73 TYR A N 1
ATOM 584 C CA . TYR A 1 73 ? 11.349 -4.669 -11.922 1.00 56.28 73 TYR A CA 1
ATOM 585 C C . TYR A 1 73 ? 10.447 -4.786 -13.162 1.00 56.28 73 TYR A C 1
ATOM 587 O O . TYR A 1 73 ? 10.230 -5.896 -13.656 1.00 56.28 73 TYR A O 1
ATOM 595 N N . GLY A 1 74 ? 9.941 -3.666 -13.691 1.00 56.38 74 GLY A N 1
ATOM 596 C CA . GLY A 1 74 ? 9.109 -3.624 -14.895 1.00 56.38 74 GLY A CA 1
ATOM 597 C C . GLY A 1 74 ? 7.841 -4.492 -14.829 1.00 56.38 74 GLY A C 1
ATOM 598 O O . GLY A 1 74 ? 7.497 -5.106 -13.816 1.00 56.38 74 GLY A O 1
ATOM 599 N N . ALA A 1 75 ? 7.124 -4.587 -15.953 1.00 52.16 75 ALA A N 1
ATOM 600 C CA . AL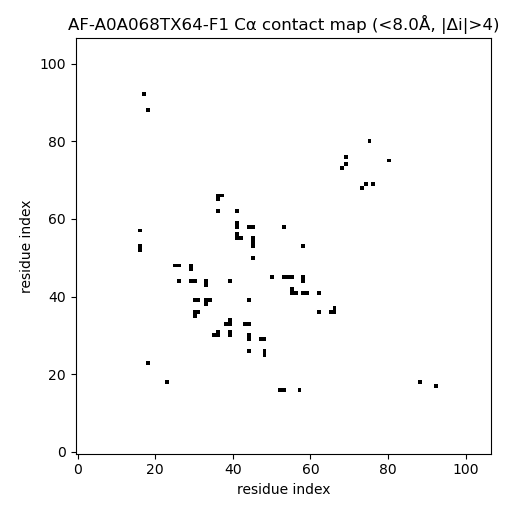A A 1 75 ? 5.857 -5.325 -16.066 1.00 52.16 75 ALA A CA 1
ATOM 601 C C . ALA A 1 75 ? 5.952 -6.837 -15.734 1.00 52.16 75 ALA A C 1
ATOM 603 O O . ALA A 1 75 ? 4.926 -7.473 -15.466 1.00 52.16 75 ALA A O 1
ATOM 604 N N . ALA A 1 76 ? 7.164 -7.410 -15.693 1.00 49.69 76 ALA A N 1
ATOM 605 C CA . ALA A 1 76 ? 7.438 -8.810 -15.346 1.00 49.69 76 ALA A CA 1
ATOM 606 C C . ALA A 1 76 ? 7.065 -9.168 -13.892 1.00 49.69 76 ALA A C 1
ATOM 608 O O . ALA A 1 76 ? 6.756 -10.326 -13.592 1.00 49.69 76 ALA A O 1
ATOM 609 N N . TYR A 1 77 ? 7.002 -8.169 -13.004 1.00 55.59 77 TYR A N 1
ATOM 610 C CA . TYR A 1 77 ? 6.584 -8.325 -11.608 1.00 55.59 77 TYR A CA 1
ATOM 611 C C . TYR A 1 77 ? 5.153 -8.874 -11.460 1.00 55.59 77 TYR A C 1
ATOM 613 O O . TYR A 1 77 ? 4.842 -9.535 -10.474 1.00 55.59 77 TYR A O 1
ATOM 621 N N . THR A 1 78 ? 4.271 -8.654 -12.441 1.00 52.78 78 THR A N 1
ATOM 622 C CA . THR A 1 78 ? 2.826 -8.916 -12.295 1.00 52.78 78 THR A CA 1
ATOM 623 C C . THR A 1 78 ? 2.384 -10.356 -12.573 1.00 52.78 78 THR A C 1
ATOM 625 O O . THR A 1 78 ? 1.228 -10.672 -12.296 1.00 52.78 78 THR A O 1
ATOM 628 N N . LYS A 1 79 ? 3.251 -11.240 -13.106 1.00 42.81 79 LYS A N 1
ATOM 629 C CA . LYS A 1 79 ? 2.794 -12.559 -13.606 1.00 42.81 79 LYS A CA 1
ATOM 630 C C . LYS A 1 79 ? 3.560 -13.804 -13.137 1.00 42.81 79 LYS A C 1
ATOM 632 O O . LYS A 1 79 ? 2.937 -14.856 -13.092 1.00 42.81 79 LYS A O 1
ATOM 637 N N . ALA A 1 80 ? 4.847 -13.737 -12.7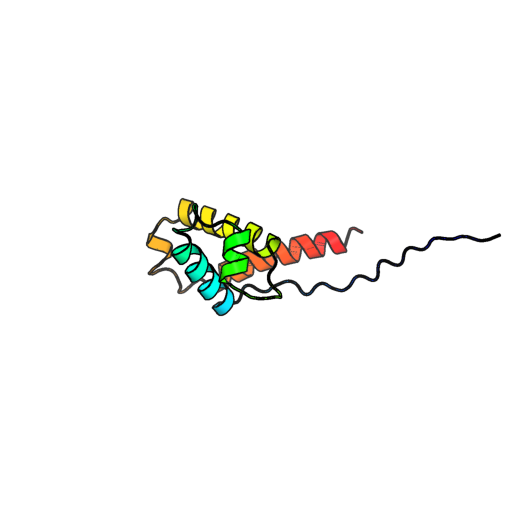71 1.00 43.09 80 ALA A N 1
ATOM 638 C CA . ALA A 1 80 ? 5.637 -14.970 -12.557 1.00 43.09 80 ALA A CA 1
ATOM 639 C C . ALA A 1 80 ? 6.502 -15.040 -11.279 1.00 43.09 80 ALA A C 1
ATOM 641 O O . ALA A 1 80 ? 6.935 -16.123 -10.904 1.00 43.09 80 ALA A O 1
ATOM 642 N N . ALA A 1 81 ? 6.738 -13.940 -10.559 1.00 42.59 81 ALA A N 1
ATOM 643 C CA . ALA A 1 81 ? 7.740 -13.905 -9.480 1.00 42.59 81 ALA A CA 1
ATOM 644 C C . ALA A 1 81 ? 7.170 -14.001 -8.046 1.00 42.59 81 ALA A C 1
ATOM 646 O O . ALA A 1 81 ? 7.722 -13.422 -7.113 1.00 42.59 81 ALA A O 1
ATOM 647 N N . TRP A 1 82 ? 6.045 -14.696 -7.846 1.00 51.00 82 TRP A N 1
ATOM 648 C CA . TRP A 1 82 ? 5.317 -14.675 -6.563 1.00 51.00 82 TRP A CA 1
ATOM 649 C C . TRP A 1 82 ? 5.508 -15.927 -5.705 1.00 51.00 82 TRP A C 1
ATOM 651 O O . TRP A 1 82 ? 4.845 -16.074 -4.680 1.00 51.00 82 TRP A O 1
ATOM 661 N N . SER A 1 83 ? 6.472 -16.789 -6.039 1.00 44.09 83 SER A N 1
ATOM 662 C CA . SER A 1 83 ? 6.983 -17.770 -5.072 1.00 44.09 83 SER A CA 1
ATOM 663 C C . SER A 1 83 ? 7.720 -17.110 -3.888 1.00 44.09 83 SER A C 1
ATOM 665 O O . SER A 1 83 ? 7.981 -17.780 -2.895 1.00 44.09 83 SER A O 1
ATOM 667 N N . GLY A 1 84 ? 7.992 -15.794 -3.925 1.00 43.50 84 GLY A N 1
ATOM 668 C CA . GLY A 1 84 ? 8.715 -15.053 -2.876 1.00 43.50 84 GLY A CA 1
ATOM 669 C C . GLY A 1 84 ? 7.986 -13.856 -2.242 1.00 43.50 84 GLY A C 1
ATOM 670 O O . GLY A 1 84 ? 8.601 -13.104 -1.486 1.00 43.50 84 GLY A O 1
ATOM 671 N N . SER A 1 85 ? 6.689 -13.642 -2.500 1.00 44.88 85 SER A N 1
ATOM 672 C CA . SER A 1 85 ? 5.971 -12.414 -2.084 1.00 44.88 85 SER A CA 1
ATOM 673 C C . SER A 1 85 ? 5.809 -12.230 -0.566 1.00 44.88 85 SER A C 1
ATOM 675 O O . SER A 1 85 ? 5.489 -11.136 -0.101 1.00 44.88 85 SER A O 1
ATOM 677 N N . ARG A 1 86 ? 6.066 -13.273 0.231 1.00 47.94 86 ARG A N 1
ATOM 678 C CA . ARG A 1 86 ? 5.989 -13.220 1.699 1.00 47.94 86 ARG A CA 1
ATOM 679 C C . ARG A 1 86 ? 7.134 -12.411 2.320 1.00 47.94 86 ARG A C 1
ATOM 681 O O . ARG A 1 86 ? 6.884 -11.619 3.223 1.00 47.94 86 ARG A O 1
ATOM 688 N N . MET A 1 87 ? 8.354 -12.528 1.786 1.00 51.34 87 MET A N 1
ATOM 689 C CA . MET A 1 87 ? 9.547 -11.932 2.407 1.00 51.34 87 MET A CA 1
ATOM 690 C C . MET A 1 87 ? 9.644 -10.417 2.220 1.00 51.34 87 MET A C 1
ATOM 692 O O . MET A 1 87 ? 10.100 -9.729 3.123 1.00 51.34 87 MET A O 1
ATOM 696 N N . MET A 1 88 ? 9.197 -9.856 1.092 1.00 55.72 88 MET A N 1
ATOM 697 C CA . MET A 1 88 ? 9.256 -8.401 0.879 1.00 55.72 88 MET A CA 1
ATOM 698 C C . MET A 1 88 ? 8.160 -7.664 1.659 1.00 55.72 88 MET A C 1
ATOM 700 O O . MET A 1 88 ? 8.420 -6.598 2.214 1.00 55.72 88 MET A O 1
ATOM 704 N N . LEU A 1 89 ? 6.955 -8.241 1.749 1.00 53.38 89 LEU A N 1
ATOM 705 C CA . LEU A 1 89 ? 5.879 -7.706 2.587 1.00 53.38 89 LEU A CA 1
ATOM 706 C C . LEU A 1 89 ? 6.274 -7.756 4.063 1.00 53.38 89 LEU A C 1
ATOM 708 O O . LEU A 1 89 ? 6.107 -6.755 4.755 1.00 53.38 89 LEU A O 1
ATOM 712 N N . GLU A 1 90 ? 6.870 -8.862 4.517 1.00 51.50 90 GLU A N 1
ATOM 713 C CA . GLU A 1 90 ? 7.434 -8.967 5.864 1.00 51.50 90 GLU A CA 1
ATOM 714 C C . GLU A 1 90 ? 8.610 -8.006 6.058 1.00 51.50 90 GLU A C 1
ATOM 716 O O . GLU A 1 90 ? 8.585 -7.269 7.026 1.00 51.50 90 GLU A O 1
ATOM 721 N N . ALA A 1 91 ? 9.567 -7.879 5.136 1.00 52.38 91 ALA A N 1
ATOM 722 C CA . ALA A 1 91 ? 10.724 -6.988 5.294 1.00 52.38 91 ALA A CA 1
ATOM 723 C C . ALA A 1 91 ? 10.359 -5.493 5.259 1.00 52.38 91 ALA A C 1
ATOM 725 O O . ALA A 1 91 ? 10.956 -4.680 5.967 1.00 52.38 91 ALA A O 1
ATOM 726 N N . ILE A 1 92 ? 9.375 -5.099 4.447 1.00 56.75 92 ILE A N 1
ATOM 727 C CA . ILE A 1 92 ? 8.860 -3.725 4.407 1.00 56.75 92 ILE A CA 1
ATOM 728 C C . ILE A 1 92 ? 8.047 -3.434 5.672 1.00 56.75 92 ILE A C 1
ATOM 730 O O . ILE A 1 92 ? 8.232 -2.375 6.283 1.00 56.75 92 ILE A O 1
ATOM 734 N N . GLN A 1 93 ? 7.195 -4.377 6.087 1.00 57.16 93 GLN A N 1
ATOM 735 C CA . GLN A 1 93 ? 6.444 -4.293 7.337 1.00 57.16 93 GLN A CA 1
ATOM 736 C C . GLN A 1 93 ? 7.391 -4.288 8.550 1.00 57.16 93 GLN A C 1
ATOM 738 O O . GLN A 1 93 ? 7.181 -3.504 9.470 1.00 57.16 93 GLN A O 1
ATOM 743 N N . GLU A 1 94 ? 8.460 -5.086 8.541 1.00 57.38 94 GLU A 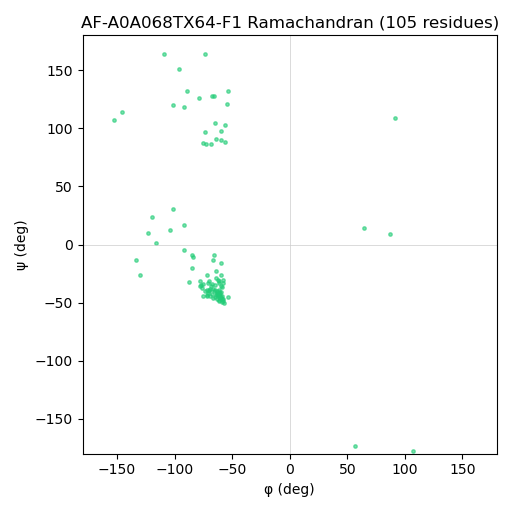N 1
ATOM 744 C CA . GLU A 1 94 ? 9.459 -5.237 9.604 1.00 57.38 94 GLU A CA 1
ATOM 745 C C . GLU A 1 94 ? 10.349 -3.998 9.694 1.00 57.38 94 GLU A C 1
ATOM 747 O O . GLU A 1 94 ? 10.539 -3.465 10.784 1.00 57.38 94 GLU A O 1
ATOM 752 N N . LYS A 1 95 ? 10.825 -3.446 8.567 1.00 56.25 95 LYS A N 1
ATOM 753 C CA . LYS A 1 95 ? 11.558 -2.165 8.559 1.00 56.25 95 LYS A CA 1
ATOM 754 C C . LYS A 1 95 ? 10.696 -1.017 9.070 1.00 56.25 95 LYS A C 1
ATOM 756 O O . LYS A 1 95 ? 11.203 -0.089 9.697 1.00 56.25 95 LYS A O 1
ATOM 761 N N . GLU A 1 96 ? 9.390 -1.041 8.830 1.00 59.19 96 GLU A N 1
ATOM 762 C CA . GLU A 1 96 ? 8.479 -0.092 9.469 1.00 59.19 96 GLU A CA 1
ATOM 763 C C . GLU A 1 96 ? 8.259 -0.412 10.945 1.00 59.19 96 GLU A C 1
ATOM 765 O O . GLU A 1 96 ? 8.186 0.514 11.758 1.00 59.19 96 GLU A O 1
ATOM 770 N N . GLN A 1 97 ? 8.137 -1.684 11.328 1.00 52.59 97 GLN A N 1
ATOM 771 C CA . GLN A 1 97 ? 7.971 -2.095 12.723 1.00 52.59 97 GLN A CA 1
ATOM 772 C C . GLN A 1 97 ? 9.169 -1.687 13.566 1.00 52.59 97 GLN A C 1
ATOM 774 O O . GLN A 1 97 ? 8.965 -0.998 14.563 1.00 52.59 97 GLN A O 1
ATOM 779 N N . ARG A 1 98 ? 10.387 -1.970 13.097 1.00 55.44 98 ARG A N 1
ATOM 780 C CA . ARG A 1 98 ? 11.650 -1.538 13.701 1.00 55.44 98 ARG A CA 1
ATOM 781 C C . ARG A 1 98 ? 11.758 -0.021 13.799 1.00 55.44 98 ARG A C 1
ATOM 783 O O . ARG A 1 98 ? 12.067 0.477 14.871 1.00 55.44 98 ARG A O 1
ATOM 790 N N . ARG A 1 99 ? 11.443 0.733 12.736 1.00 60.78 99 ARG A N 1
ATOM 791 C CA . ARG A 1 99 ? 11.491 2.213 12.774 1.00 60.78 99 ARG A CA 1
ATOM 792 C C . ARG A 1 99 ? 10.539 2.813 13.805 1.00 60.78 99 ARG A C 1
ATOM 794 O O . ARG A 1 99 ? 10.887 3.758 14.498 1.00 60.78 99 ARG A O 1
ATOM 801 N N . ASN A 1 100 ? 9.340 2.264 13.920 1.00 58.59 100 ASN A N 1
ATOM 802 C CA . ASN A 1 100 ? 8.360 2.748 14.888 1.00 58.59 100 ASN A CA 1
ATOM 803 C C . ASN A 1 100 ? 8.651 2.263 16.317 1.00 58.59 100 ASN A C 1
ATOM 805 O O . ASN A 1 100 ? 8.363 3.001 17.248 1.00 58.59 100 ASN A O 1
ATOM 809 N N . LEU A 1 101 ? 9.241 1.075 16.497 1.00 57.09 101 LEU A N 1
ATOM 810 C CA . LEU A 1 101 ? 9.720 0.605 17.801 1.00 57.09 101 LEU A CA 1
ATOM 811 C C . LEU A 1 101 ? 10.908 1.452 18.281 1.00 57.09 101 LEU A C 1
ATOM 813 O O . LEU A 1 101 ? 10.926 1.894 19.422 1.00 57.09 101 LEU A O 1
ATOM 817 N N . ALA A 1 102 ? 11.840 1.781 17.383 1.00 61.34 102 ALA A N 1
ATOM 818 C CA . ALA A 1 102 ? 12.973 2.659 17.671 1.00 61.34 102 ALA A CA 1
ATOM 819 C C . ALA A 1 102 ? 12.541 4.080 18.076 1.00 61.34 102 ALA A C 1
ATOM 821 O O . ALA A 1 102 ? 13.197 4.716 18.892 1.00 61.34 102 ALA A O 1
ATOM 822 N N . ARG A 1 103 ? 11.412 4.572 17.549 1.00 62.91 103 ARG A N 1
ATOM 823 C CA . ARG A 1 103 ? 10.804 5.844 17.982 1.00 62.91 103 ARG A CA 1
ATOM 824 C C . ARG A 1 103 ? 10.157 5.764 19.364 1.00 62.91 103 ARG A C 1
ATOM 826 O O . ARG A 1 103 ? 10.049 6.783 20.026 1.00 62.91 103 ARG A O 1
ATOM 833 N N . GLN A 1 104 ? 9.719 4.579 19.779 1.00 52.53 104 GLN A N 1
ATOM 834 C CA . GLN A 1 104 ? 9.074 4.350 21.071 1.00 52.53 104 GLN A CA 1
ATOM 835 C C . GLN A 1 104 ? 10.086 4.109 22.204 1.00 52.53 104 GLN A C 1
ATOM 837 O O . GLN A 1 104 ? 9.737 4.277 23.362 1.00 52.53 104 GLN A O 1
ATOM 842 N N . MET A 1 105 ? 11.322 3.719 21.876 1.00 54.47 105 MET A N 1
ATOM 843 C CA . MET A 1 105 ? 12.401 3.488 22.848 1.00 54.47 105 MET A CA 1
ATOM 844 C C . MET A 1 105 ? 13.287 4.720 23.112 1.00 54.47 105 MET A C 1
ATOM 846 O O . MET A 1 105 ? 14.156 4.649 23.969 1.00 54.47 105 MET A O 1
ATOM 850 N N . ASN A 1 106 ? 13.083 5.826 22.388 1.00 50.56 106 ASN A N 1
ATOM 851 C CA . ASN A 1 106 ? 13.856 7.074 22.513 1.00 50.56 106 ASN A CA 1
ATOM 852 C C . ASN A 1 106 ? 12.979 8.283 22.911 1.00 50.56 106 ASN A C 1
ATOM 854 O O . ASN A 1 106 ? 13.322 9.419 22.586 1.00 50.56 106 ASN A O 1
ATOM 858 N N . GLY A 1 107 ? 11.829 8.041 23.549 1.00 45.72 107 GLY A N 1
ATOM 859 C CA . GLY A 1 107 ? 10.905 9.072 24.032 1.00 45.72 107 GLY A CA 1
ATOM 860 C C . GLY A 1 107 ? 10.558 8.870 25.493 1.00 45.72 107 GLY A C 1
ATOM 861 O O . GLY A 1 107 ? 10.449 7.689 25.893 1.00 45.72 107 GLY A O 1
#

pLDDT: mean 70.99, std 19.51, range [38.19, 96.5]